Protein AF-A0A5M3X8W8-F1 (afdb_monomer_lite)

pLDDT: mean 79.37, std 20.34, range [29.44, 97.06]

Foldseek 3Di:
DDDPPDDPVVVLVLLAADDDDPVLLVQQLPDDPVLLCLLCVPDDDDLLSSLLLSLLLSVCVRSVHARLPSLRHDLSSLVSNCVVNVHDSVSPVVHCPPVVSNVVSNVSSCVVVVHDDDDPPRPVVVVVVVVVVVVVVVVPDPDDDDDPDDDDDDPPPPDPRVVVPPPDD

InterPro domains:
  IPR025296 Domain of unknown function DUF4158 [PF13700] (6-143)

Radius of gyration: 19.1 Å; chains: 1; bounding box: 57×38×49 Å

Sequence (169 aa):
MSEKMFSEEQLEQLRSFPEISREELIRYFTPTAADVAFVDPGRGRGVVDRLGMMVQLCTLPWLGFVPDDVTSAPPAAVARVAGRLGVDPAALSLYGQRAQTRSDHLVQVAKYLEWKTAPAGSQAMKELEQFLLDRAMEHDSPTPTPTCASSPRTCWPRSTSRAGRARAS

Structure (mmCIF, N/CA/C/O backbone):
data_AF-A0A5M3X8W8-F1
#
_entry.id   AF-A0A5M3X8W8-F1
#
loop_
_atom_site.group_PDB
_atom_site.id
_atom_site.type_symbol
_atom_site.label_atom_id
_atom_site.label_alt_id
_atom_site.label_comp_id
_atom_site.label_asym_id
_atom_site.label_entity_id
_atom_site.label_seq_id
_atom_site.pdbx_PDB_ins_code
_atom_site.Cartn_x
_atom_site.Cartn_y
_atom_site.Cartn_z
_atom_site.occupancy
_atom_site.B_iso_or_equiv
_atom_sit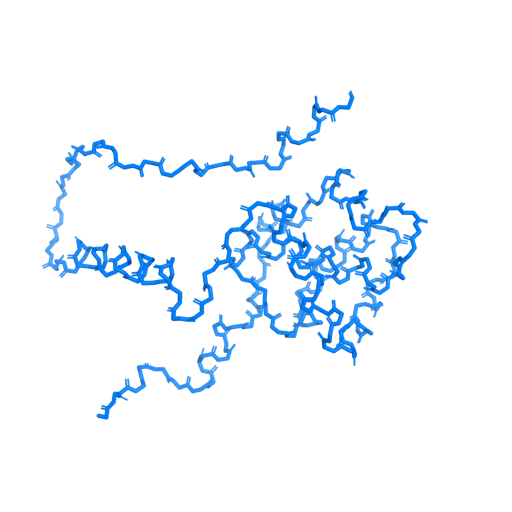e.auth_seq_id
_atom_site.auth_comp_id
_atom_site.auth_asym_id
_atom_site.auth_atom_id
_atom_site.pdbx_PDB_model_num
ATOM 1 N N . MET A 1 1 ? -14.265 -1.598 34.594 1.00 34.00 1 MET A N 1
ATOM 2 C CA . MET A 1 1 ? -14.073 -2.834 33.811 1.00 34.00 1 MET A CA 1
ATOM 3 C C . MET A 1 1 ? -14.783 -2.600 32.492 1.00 34.00 1 MET A C 1
ATOM 5 O O . MET A 1 1 ? -15.996 -2.723 32.463 1.00 34.00 1 MET A O 1
ATOM 9 N N . SER A 1 2 ? -14.089 -2.100 31.466 1.00 46.50 2 SER A N 1
ATOM 10 C CA . SER A 1 2 ? -14.729 -1.869 30.165 1.00 46.50 2 SER A CA 1
ATOM 11 C C . SER A 1 2 ? -15.038 -3.221 29.534 1.00 46.50 2 SER A C 1
ATOM 13 O O . SER A 1 2 ? -14.119 -4.014 29.330 1.00 46.50 2 SER A O 1
ATOM 15 N N . GLU A 1 3 ? -16.312 -3.496 29.262 1.00 55.41 3 GLU A N 1
ATOM 16 C CA . GLU A 1 3 ? -16.711 -4.589 28.378 1.00 55.41 3 GLU A CA 1
ATOM 17 C C . GLU A 1 3 ? -15.971 -4.409 27.050 1.00 55.41 3 GLU A C 1
ATOM 19 O O . GLU A 1 3 ? -16.154 -3.413 26.348 1.00 55.41 3 GLU A O 1
ATOM 24 N N . LYS A 1 4 ? -15.076 -5.344 26.718 1.00 60.03 4 LYS A N 1
ATOM 25 C CA . LYS A 1 4 ? -14.532 -5.420 25.363 1.00 60.03 4 LYS A CA 1
ATOM 26 C C . LYS A 1 4 ? -15.717 -5.776 24.457 1.00 60.03 4 LYS A C 1
ATOM 28 O O . LYS A 1 4 ? -16.169 -6.914 24.475 1.00 60.03 4 LYS A O 1
ATOM 33 N N . MET A 1 5 ? -16.227 -4.807 23.692 1.00 76.12 5 MET A N 1
ATOM 34 C CA . MET A 1 5 ? -17.350 -5.001 22.754 1.00 76.12 5 MET A CA 1
ATOM 35 C C . MET A 1 5 ? -17.032 -5.997 21.618 1.00 76.12 5 MET A C 1
ATOM 37 O O . MET A 1 5 ? -17.943 -6.420 20.914 1.00 76.12 5 MET A O 1
ATOM 41 N N . PHE A 1 6 ? -15.763 -6.387 21.453 1.00 76.25 6 PHE A N 1
ATOM 42 C CA . PHE A 1 6 ? -15.295 -7.340 20.447 1.00 76.25 6 PHE A CA 1
ATOM 43 C C . PHE A 1 6 ? -14.330 -8.360 21.058 1.00 76.25 6 PHE A C 1
ATOM 45 O O . PHE A 1 6 ? -13.546 -8.019 21.951 1.00 76.25 6 PHE A O 1
ATOM 52 N N . SER A 1 7 ? -14.361 -9.592 20.544 1.00 86.50 7 SER A N 1
ATOM 53 C CA . SER A 1 7 ? -13.349 -10.609 20.842 1.00 86.50 7 SER A CA 1
ATOM 54 C C . SER A 1 7 ? -12.007 -10.259 20.185 1.00 86.50 7 SER A C 1
ATOM 56 O O . SER A 1 7 ? -11.934 -9.425 19.278 1.00 86.50 7 SER A O 1
ATOM 58 N N . GLU A 1 8 ? -10.920 -10.880 20.641 1.00 85.56 8 GLU A N 1
ATOM 59 C CA . GLU A 1 8 ? -9.584 -10.626 20.081 1.00 85.56 8 GLU A CA 1
ATOM 60 C C . GLU A 1 8 ? -9.487 -11.095 18.623 1.00 85.56 8 GLU A C 1
ATOM 62 O O . GLU A 1 8 ? -8.887 -10.415 17.796 1.00 85.56 8 GLU A O 1
ATOM 67 N N . GLU A 1 9 ? -10.183 -12.176 18.277 1.00 85.69 9 GLU A N 1
ATOM 68 C CA . GLU A 1 9 ? -10.281 -12.699 16.914 1.00 85.69 9 GLU A CA 1
ATOM 69 C C . GLU A 1 9 ? -11.028 -11.731 15.989 1.00 85.69 9 GLU A C 1
ATOM 71 O O . GLU A 1 9 ? -10.615 -11.505 14.853 1.00 85.69 9 GLU A O 1
ATOM 76 N N . GLN A 1 10 ? -12.110 -11.118 16.477 1.00 85.81 10 GLN A N 1
ATOM 77 C CA . GLN A 1 10 ? -12.855 -10.112 15.717 1.00 85.81 10 GLN A CA 1
ATOM 78 C C . GLN A 1 10 ? -12.014 -8.855 15.480 1.00 85.81 10 GLN A C 1
ATOM 80 O O . GLN A 1 10 ? -12.042 -8.283 14.390 1.00 85.81 10 GLN A O 1
ATOM 85 N N . LEU A 1 11 ? -11.245 -8.428 16.485 1.00 86.00 11 LEU A N 1
ATOM 86 C CA . LEU A 1 11 ? -10.325 -7.300 16.344 1.00 86.00 11 LEU A CA 1
ATOM 87 C C . LEU A 1 11 ? -9.217 -7.595 15.333 1.00 86.00 11 LEU A C 1
ATOM 89 O O . LEU A 1 11 ? -8.877 -6.715 14.544 1.00 86.00 11 LEU A O 1
ATOM 93 N N . GLU A 1 12 ? -8.678 -8.812 15.335 1.00 84.56 12 GLU A N 1
ATOM 94 C CA . GLU A 1 12 ? -7.674 -9.229 14.358 1.00 84.56 12 GLU A CA 1
ATOM 95 C C . GLU A 1 12 ? -8.255 -9.246 12.942 1.00 84.56 12 GLU A C 1
ATOM 97 O O . GLU A 1 12 ? -7.666 -8.687 12.018 1.00 84.56 12 GLU A O 1
ATOM 102 N N . GLN A 1 13 ? -9.470 -9.774 12.775 1.00 86.06 13 GLN A N 1
ATOM 103 C CA . GLN A 1 13 ? -10.155 -9.765 11.486 1.00 86.06 13 GLN A CA 1
ATOM 104 C C . GLN A 1 13 ? -10.346 -8.337 10.949 1.00 86.06 13 GLN A C 1
ATOM 106 O O . GLN A 1 13 ? -10.074 -8.088 9.775 1.00 86.06 13 GLN A O 1
ATOM 111 N N . LEU A 1 14 ? -10.731 -7.381 11.804 1.00 85.94 14 LEU A N 1
ATOM 112 C CA . LEU A 1 14 ? -10.872 -5.964 11.435 1.00 85.94 14 LEU A CA 1
ATOM 113 C C . LEU A 1 14 ? -9.542 -5.286 11.067 1.00 85.94 14 LEU A C 1
ATOM 115 O O . LEU A 1 14 ? -9.549 -4.274 10.369 1.00 85.94 14 LEU A O 1
ATOM 119 N N . ARG A 1 15 ? -8.409 -5.817 11.541 1.00 87.56 15 ARG A N 1
ATOM 120 C CA . ARG A 1 15 ? -7.056 -5.306 11.262 1.00 87.56 15 ARG A CA 1
ATOM 121 C C . ARG A 1 15 ? -6.365 -6.019 10.098 1.00 87.56 15 ARG A C 1
ATOM 123 O O . ARG A 1 15 ? -5.292 -5.585 9.685 1.00 87.56 15 ARG A O 1
ATOM 130 N N . SER A 1 16 ? -6.965 -7.083 9.574 1.00 89.81 16 SER A N 1
ATOM 131 C CA . SER A 1 16 ? -6.443 -7.876 8.460 1.00 89.81 16 SER A CA 1
ATOM 132 C C . SER A 1 16 ? -6.897 -7.344 7.094 1.00 89.81 16 SER A C 1
ATOM 134 O O . SER A 1 16 ? -7.721 -6.432 6.998 1.00 89.81 16 SER A O 1
ATOM 136 N N . PHE A 1 17 ? -6.351 -7.903 6.011 1.00 91.06 17 PHE A N 1
ATOM 137 C CA . PHE A 1 17 ? -6.837 -7.597 4.669 1.00 91.06 17 PHE A CA 1
ATOM 138 C C . PHE A 1 17 ? -8.201 -8.253 4.416 1.00 91.06 17 PHE A C 1
ATOM 140 O O . PHE A 1 17 ? -8.304 -9.478 4.496 1.00 91.06 17 PHE A O 1
ATOM 147 N N . PRO A 1 18 ? -9.235 -7.480 4.039 1.00 92.38 18 PRO A N 1
ATOM 148 C CA . PRO A 1 18 ? -10.492 -8.060 3.597 1.00 92.38 18 PRO A CA 1
ATOM 149 C C . PRO A 1 18 ? -10.356 -8.640 2.183 1.00 92.38 18 PRO A C 1
ATOM 151 O O . PRO A 1 18 ? -9.395 -8.368 1.452 1.00 92.38 18 PRO A O 1
ATOM 154 N N . GLU A 1 19 ? -11.363 -9.403 1.762 1.00 91.19 19 GLU A N 1
ATOM 155 C CA . GLU A 1 19 ? -11.508 -9.757 0.352 1.00 91.19 19 GLU A CA 1
ATOM 156 C C . GLU A 1 19 ? -11.652 -8.491 -0.500 1.00 91.19 19 GLU A C 1
ATOM 158 O O . GLU A 1 19 ? -12.371 -7.559 -0.141 1.00 91.19 19 GLU A O 1
ATOM 163 N N . ILE A 1 20 ? -10.958 -8.455 -1.640 1.00 93.12 20 ILE A N 1
ATOM 164 C CA . ILE A 1 20 ? -10.969 -7.300 -2.540 1.00 93.12 20 ILE A CA 1
ATOM 165 C C . ILE A 1 20 ? -11.865 -7.554 -3.751 1.00 93.12 20 ILE A C 1
ATOM 167 O O . ILE A 1 20 ? -11.695 -8.532 -4.485 1.00 93.12 20 ILE A O 1
ATOM 171 N N . SER A 1 21 ? -12.791 -6.635 -4.016 1.00 94.62 21 SER A N 1
ATOM 172 C CA . SER A 1 21 ? -13.602 -6.659 -5.232 1.00 94.62 21 SER A CA 1
ATOM 173 C C . SER A 1 21 ? -12.817 -6.166 -6.456 1.00 94.62 21 SER A C 1
ATOM 175 O O . SER A 1 21 ? -11.823 -5.438 -6.370 1.00 94.62 21 SER A O 1
ATOM 177 N N . ARG A 1 22 ? -13.298 -6.508 -7.659 1.00 93.88 22 ARG A N 1
ATOM 178 C CA . ARG A 1 22 ? -12.703 -6.023 -8.918 1.00 93.88 22 ARG A CA 1
ATOM 179 C C . ARG A 1 22 ? -12.717 -4.491 -9.018 1.00 93.88 22 ARG A C 1
ATOM 181 O O . ARG A 1 22 ? -11.776 -3.912 -9.559 1.00 93.88 22 ARG A O 1
ATOM 188 N N . GLU A 1 23 ? -13.766 -3.840 -8.523 1.00 94.69 23 GLU A N 1
ATOM 189 C CA . GLU A 1 23 ? -13.902 -2.381 -8.570 1.00 94.69 23 GLU A CA 1
ATOM 190 C C . GLU A 1 23 ? -12.879 -1.683 -7.673 1.00 94.69 23 GLU A C 1
ATOM 192 O O . GLU A 1 23 ? -12.233 -0.722 -8.098 1.00 94.69 23 GLU A O 1
ATOM 197 N N . GLU A 1 24 ? -12.675 -2.194 -6.458 1.00 93.19 24 GLU A N 1
ATOM 198 C CA . GLU A 1 24 ? -11.658 -1.691 -5.532 1.00 93.19 24 GLU A CA 1
ATOM 199 C C . GLU A 1 24 ? -10.251 -1.883 -6.090 1.00 93.19 24 GLU A C 1
ATOM 201 O O . GLU A 1 24 ? -9.420 -0.979 -6.018 1.00 93.19 24 GLU A O 1
ATOM 206 N N . LEU A 1 25 ? -9.999 -3.023 -6.733 1.00 93.88 25 LEU A N 1
ATOM 207 C CA . LEU A 1 25 ? -8.725 -3.312 -7.377 1.00 93.88 25 LEU A CA 1
ATOM 208 C C . LEU A 1 25 ? -8.416 -2.317 -8.510 1.00 93.88 25 LEU A C 1
ATOM 210 O O . LEU A 1 25 ? -7.285 -1.849 -8.642 1.00 93.88 25 LEU A O 1
ATOM 214 N N . ILE A 1 26 ? -9.423 -1.926 -9.298 1.00 93.69 26 ILE A N 1
ATOM 215 C CA . ILE A 1 26 ? -9.277 -0.878 -10.320 1.00 93.69 26 ILE A CA 1
ATOM 216 C C . ILE A 1 26 ? -9.069 0.496 -9.669 1.00 93.69 26 ILE A C 1
ATOM 218 O O . ILE A 1 26 ? -8.224 1.268 -10.126 1.00 93.69 26 ILE A O 1
ATOM 222 N N . ARG A 1 27 ? -9.811 0.804 -8.602 1.00 94.00 27 ARG A N 1
ATOM 223 C CA . ARG A 1 27 ? -9.794 2.117 -7.944 1.00 94.00 27 ARG A CA 1
ATOM 224 C C . ARG A 1 27 ? -8.496 2.392 -7.182 1.00 94.00 27 ARG A C 1
ATOM 226 O O . ARG A 1 27 ? -7.956 3.491 -7.295 1.00 94.00 27 ARG A O 1
ATOM 233 N N . TYR A 1 28 ? -8.011 1.422 -6.412 1.00 95.00 28 TYR A N 1
ATOM 234 C CA . TYR A 1 28 ? -6.926 1.615 -5.446 1.00 95.00 28 TYR A CA 1
ATOM 235 C C . TYR A 1 28 ? -5.599 1.006 -5.903 1.00 95.00 28 TYR A C 1
ATOM 237 O O . TYR A 1 28 ? -4.555 1.639 -5.753 1.00 95.00 28 TYR A O 1
ATOM 245 N N . PHE A 1 29 ? -5.627 -0.156 -6.560 1.00 95.44 29 PHE A N 1
ATOM 246 C CA . PHE A 1 29 ? -4.428 -0.866 -7.025 1.00 95.44 29 PHE A CA 1
ATOM 247 C C . PHE A 1 29 ? -4.072 -0.515 -8.474 1.00 95.44 29 PHE A C 1
ATOM 249 O O . PHE A 1 29 ? -3.650 -1.359 -9.264 1.00 95.44 29 PHE A O 1
ATOM 256 N N . THR A 1 30 ? -4.217 0.761 -8.837 1.00 93.19 30 THR A N 1
ATOM 257 C CA . THR A 1 30 ? -3.762 1.298 -10.129 1.00 93.19 30 THR A CA 1
ATOM 258 C C . THR A 1 30 ? -2.701 2.386 -9.903 1.00 93.19 30 THR A C 1
ATOM 260 O O . THR A 1 30 ? -3.009 3.583 -9.976 1.00 93.19 30 THR A O 1
ATOM 263 N N . PRO A 1 31 ? -1.447 1.987 -9.592 1.00 92.38 31 PRO A N 1
ATOM 264 C CA . PRO A 1 31 ? -0.330 2.908 -9.445 1.00 92.38 31 PRO A CA 1
ATOM 265 C C . PRO A 1 31 ? -0.080 3.755 -10.702 1.00 92.38 31 PRO A C 1
ATOM 267 O O . PRO A 1 31 ? -0.086 3.244 -11.823 1.00 92.38 31 PRO A O 1
ATOM 270 N N . THR A 1 32 ? 0.169 5.054 -10.526 1.00 93.88 32 THR A N 1
ATOM 271 C CA . THR A 1 32 ? 0.573 5.972 -11.597 1.00 93.88 32 THR A CA 1
ATOM 272 C C . THR A 1 32 ? 2.082 5.878 -11.814 1.00 93.88 32 THR A C 1
ATOM 274 O O . THR A 1 32 ? 2.802 5.257 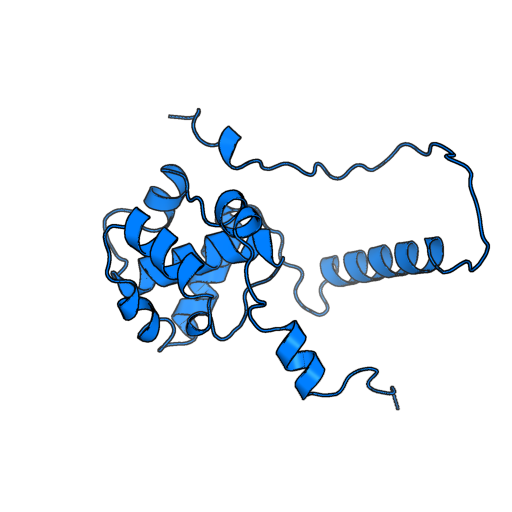-11.033 1.00 93.88 32 THR A O 1
ATOM 277 N N . ALA A 1 33 ? 2.589 6.508 -12.875 1.00 94.38 33 ALA A N 1
ATOM 278 C CA . ALA A 1 33 ? 4.031 6.601 -13.099 1.00 94.38 33 ALA A CA 1
ATOM 279 C C . ALA A 1 33 ? 4.761 7.322 -11.948 1.00 94.38 33 ALA A C 1
ATOM 281 O O . ALA A 1 33 ? 5.856 6.909 -11.581 1.00 94.38 33 ALA A O 1
ATOM 282 N N . ALA A 1 34 ? 4.134 8.331 -11.333 1.00 94.81 34 ALA A N 1
ATOM 283 C CA . ALA A 1 34 ? 4.715 9.051 -10.202 1.00 94.81 34 ALA A CA 1
ATOM 284 C C . ALA A 1 34 ? 4.880 8.151 -8.968 1.00 94.81 34 ALA A C 1
ATOM 286 O O . ALA A 1 34 ? 5.887 8.247 -8.273 1.00 94.81 34 ALA A O 1
ATOM 287 N N . ASP A 1 35 ? 3.933 7.243 -8.717 1.00 95.06 35 ASP A N 1
ATOM 288 C CA . ASP A 1 35 ? 4.053 6.305 -7.595 1.00 95.06 35 ASP A CA 1
ATOM 289 C C . ASP A 1 35 ? 5.134 5.260 -7.869 1.00 95.06 35 ASP A C 1
ATOM 291 O O . ASP A 1 35 ? 5.861 4.882 -6.957 1.00 95.06 35 ASP A O 1
ATOM 295 N N . VAL A 1 36 ? 5.270 4.816 -9.126 1.00 95.25 36 VAL A N 1
ATOM 296 C CA . VAL A 1 36 ? 6.359 3.912 -9.530 1.00 95.25 36 VAL A CA 1
ATOM 297 C C . VAL A 1 36 ? 7.710 4.588 -9.314 1.00 95.25 36 VAL A C 1
ATOM 299 O O . VAL A 1 36 ? 8.567 3.998 -8.672 1.00 95.25 36 VAL A O 1
ATOM 302 N N . ALA A 1 37 ? 7.879 5.835 -9.760 1.00 94.69 37 ALA A N 1
ATOM 303 C CA . ALA A 1 37 ? 9.110 6.597 -9.543 1.00 94.69 37 ALA A CA 1
ATOM 304 C C . ALA A 1 37 ? 9.391 6.856 -8.052 1.00 94.69 37 ALA A C 1
ATOM 306 O O . ALA A 1 37 ? 10.542 6.875 -7.623 1.00 94.69 37 ALA A O 1
ATOM 307 N N . PHE A 1 38 ? 8.341 7.031 -7.245 1.00 94.44 38 PHE A N 1
ATOM 308 C CA . PHE A 1 38 ? 8.476 7.181 -5.801 1.00 94.44 38 PHE A CA 1
ATOM 309 C C . PHE A 1 38 ? 8.978 5.898 -5.127 1.00 94.44 38 PHE A C 1
ATOM 311 O O . PHE A 1 38 ? 9.884 5.974 -4.292 1.00 94.44 38 PHE A O 1
ATOM 318 N N . VAL A 1 39 ? 8.417 4.727 -5.463 1.00 92.81 39 VAL A N 1
ATOM 319 C CA . VAL A 1 39 ? 8.857 3.452 -4.865 1.00 92.81 39 VAL A CA 1
ATOM 320 C C . VAL A 1 39 ? 10.173 2.960 -5.461 1.00 92.81 39 VAL A C 1
ATOM 322 O O . VAL A 1 39 ? 10.971 2.364 -4.741 1.00 92.81 39 VAL A O 1
ATOM 325 N N . ASP A 1 40 ? 10.440 3.263 -6.728 1.00 92.31 40 ASP A N 1
ATOM 326 C CA . ASP A 1 40 ? 11.646 2.894 -7.459 1.00 92.31 40 ASP A CA 1
ATOM 327 C C . ASP A 1 40 ? 12.394 4.132 -7.986 1.00 92.31 40 ASP A C 1
ATOM 329 O O . ASP A 1 40 ? 12.299 4.473 -9.167 1.00 92.31 40 ASP A O 1
ATOM 333 N N . PRO A 1 41 ? 13.181 4.807 -7.130 1.00 87.94 41 PRO A N 1
ATOM 334 C CA . PRO A 1 41 ? 14.002 5.944 -7.538 1.00 87.94 41 PRO A CA 1
ATOM 335 C C . PRO A 1 41 ? 15.245 5.525 -8.350 1.00 87.94 41 PRO A C 1
ATOM 337 O O . PRO A 1 41 ? 16.117 6.350 -8.613 1.00 87.94 41 PRO A O 1
ATOM 340 N N . GLY A 1 42 ? 15.383 4.242 -8.711 1.00 80.50 42 GLY A N 1
ATOM 341 C CA . GLY A 1 42 ? 16.479 3.711 -9.523 1.00 80.50 42 GLY A CA 1
ATOM 342 C C . GLY A 1 42 ? 17.734 3.286 -8.751 1.00 80.50 42 GLY A C 1
ATOM 343 O O . GLY A 1 42 ? 18.558 2.554 -9.298 1.00 80.50 42 GLY A O 1
ATOM 344 N N . ARG A 1 43 ? 17.907 3.688 -7.481 1.00 76.56 43 ARG A N 1
ATOM 345 C CA . ARG A 1 43 ? 18.987 3.203 -6.594 1.00 76.56 43 ARG A CA 1
ATOM 346 C C . ARG A 1 43 ? 18.510 3.065 -5.145 1.00 76.56 43 ARG A C 1
ATOM 348 O O . ARG A 1 43 ? 17.745 3.890 -4.661 1.00 76.56 43 ARG A O 1
ATOM 355 N N . GLY A 1 44 ? 19.005 2.042 -4.444 1.00 76.88 44 GLY A N 1
ATOM 356 C CA . GLY A 1 44 ? 18.897 1.914 -2.983 1.00 76.88 44 GLY A CA 1
ATOM 357 C C . GLY A 1 44 ? 17.776 1.021 -2.438 1.00 76.88 44 GLY A C 1
ATOM 358 O O . GLY A 1 44 ? 17.857 0.649 -1.273 1.00 76.88 44 GLY A O 1
ATOM 359 N N . ARG A 1 45 ? 16.777 0.624 -3.242 1.00 85.88 45 ARG A N 1
ATOM 360 C CA . ARG A 1 45 ? 15.713 -0.306 -2.807 1.00 85.88 45 ARG A CA 1
ATOM 361 C C . ARG A 1 45 ? 15.733 -1.609 -3.603 1.00 85.88 45 ARG A C 1
ATOM 363 O O . ARG A 1 45 ? 15.813 -1.588 -4.831 1.00 85.88 45 ARG A O 1
ATOM 370 N N . GLY A 1 46 ? 15.645 -2.741 -2.904 1.00 89.94 46 GLY A N 1
ATOM 371 C CA . GLY A 1 46 ? 15.558 -4.061 -3.530 1.00 89.94 46 GLY A CA 1
ATOM 372 C C . GLY A 1 46 ? 14.201 -4.312 -4.196 1.00 89.94 46 GLY A C 1
ATOM 373 O O . GLY A 1 46 ? 13.241 -3.570 -4.002 1.00 89.94 46 GLY A O 1
ATOM 374 N N . VAL A 1 47 ? 14.088 -5.388 -4.981 1.00 92.31 47 VAL A N 1
ATOM 375 C CA . VAL A 1 47 ? 12.801 -5.834 -5.565 1.00 92.31 47 VAL A CA 1
ATOM 376 C C . VAL A 1 47 ? 11.727 -6.021 -4.485 1.00 92.31 47 VAL A C 1
ATOM 378 O O . VAL A 1 47 ? 10.613 -5.528 -4.639 1.00 92.31 47 VAL A O 1
ATOM 381 N N . VAL A 1 48 ? 12.095 -6.676 -3.383 1.00 92.88 48 VAL A N 1
ATOM 382 C CA . VAL A 1 48 ? 11.214 -6.967 -2.243 1.00 92.88 48 VAL A CA 1
ATOM 383 C C . VAL A 1 48 ? 10.694 -5.676 -1.600 1.00 92.88 48 VAL A C 1
ATOM 385 O O . VAL A 1 48 ? 9.491 -5.529 -1.393 1.00 92.88 48 VAL A O 1
ATOM 388 N N . ASP A 1 49 ? 11.581 -4.706 -1.363 1.00 92.06 49 ASP A N 1
ATOM 389 C CA . ASP A 1 49 ? 11.228 -3.415 -0.762 1.00 92.06 49 ASP A CA 1
ATOM 390 C C . ASP A 1 49 ? 10.295 -2.602 -1.654 1.00 92.06 49 ASP A C 1
ATOM 392 O O . ASP A 1 49 ? 9.294 -2.069 -1.181 1.00 92.06 49 ASP A O 1
ATOM 396 N N . ARG A 1 50 ? 10.600 -2.530 -2.957 1.00 93.81 50 ARG A N 1
ATOM 397 C CA . ARG A 1 50 ? 9.779 -1.807 -3.941 1.00 93.81 50 ARG A CA 1
ATOM 398 C C . ARG A 1 50 ? 8.369 -2.385 -4.013 1.00 93.81 50 ARG A C 1
ATOM 400 O O . ARG A 1 50 ? 7.400 -1.627 -3.997 1.00 93.81 50 ARG A O 1
ATOM 407 N N . LEU A 1 51 ? 8.256 -3.715 -4.053 1.00 95.25 51 LEU A N 1
ATOM 408 C CA . LEU A 1 51 ? 6.968 -4.399 -4.097 1.00 95.25 51 LEU A CA 1
ATOM 409 C C . LEU A 1 51 ? 6.164 -4.151 -2.817 1.00 95.25 51 LEU A C 1
ATOM 411 O O . LEU A 1 51 ? 5.030 -3.682 -2.896 1.00 95.25 51 LEU A O 1
ATOM 415 N N . GLY A 1 52 ? 6.754 -4.383 -1.642 1.00 93.94 52 GLY A N 1
ATOM 416 C CA . GLY A 1 52 ? 6.057 -4.172 -0.374 1.00 93.94 52 GLY A CA 1
ATOM 417 C C . GLY A 1 52 ? 5.689 -2.710 -0.122 1.00 93.94 52 GLY A C 1
ATOM 418 O O . GLY A 1 52 ? 4.589 -2.420 0.342 1.00 93.94 52 GLY A O 1
ATOM 419 N N . MET A 1 53 ? 6.549 -1.761 -0.496 1.00 94.31 53 MET A N 1
ATOM 420 C CA . MET A 1 53 ? 6.243 -0.331 -0.400 1.00 94.31 53 MET A CA 1
ATOM 421 C C . MET A 1 53 ? 5.083 0.068 -1.321 1.00 94.31 53 MET A C 1
ATOM 423 O O . MET A 1 53 ? 4.212 0.832 -0.909 1.00 94.31 53 MET A O 1
ATOM 427 N N . MET A 1 54 ? 5.026 -0.476 -2.540 1.00 96.38 54 MET A N 1
ATOM 428 C CA . MET A 1 54 ? 3.923 -0.208 -3.463 1.00 96.38 54 MET A CA 1
ATOM 429 C C . MET A 1 54 ? 2.600 -0.820 -2.990 1.00 96.38 54 MET A C 1
ATOM 431 O O . MET A 1 54 ? 1.553 -0.189 -3.148 1.00 96.38 54 MET A O 1
ATOM 435 N N . VAL A 1 55 ? 2.636 -2.005 -2.365 1.00 96.00 55 VAL A N 1
ATOM 436 C CA . VAL A 1 55 ? 1.456 -2.594 -1.712 1.00 96.00 55 VAL A CA 1
ATOM 437 C C . VAL A 1 55 ? 0.949 -1.657 -0.617 1.00 96.00 55 VAL A C 1
ATOM 439 O O . VAL A 1 55 ? -0.205 -1.250 -0.673 1.00 96.00 55 VAL A O 1
ATOM 442 N N . GLN A 1 56 ? 1.808 -1.210 0.306 1.00 94.94 56 GLN A N 1
ATOM 443 C CA . GLN A 1 56 ? 1.411 -0.265 1.363 1.00 94.94 56 GLN A CA 1
ATOM 444 C C . GLN A 1 56 ? 0.823 1.040 0.811 1.00 94.94 56 GLN A C 1
ATOM 446 O O . GLN A 1 56 ? -0.181 1.540 1.320 1.00 94.94 56 GLN A O 1
ATOM 451 N N . LEU A 1 57 ? 1.420 1.573 -0.258 1.00 96.00 57 LEU A N 1
ATOM 452 C CA . LEU A 1 57 ? 0.959 2.786 -0.928 1.00 96.00 57 LEU A CA 1
ATOM 453 C C . LEU A 1 57 ? -0.453 2.624 -1.504 1.00 96.00 57 LEU A C 1
ATOM 455 O O . LEU A 1 57 ? -1.253 3.555 -1.424 1.00 96.00 57 LEU A O 1
ATOM 459 N N . CYS A 1 58 ? -0.782 1.457 -2.057 1.00 96.19 58 CYS A N 1
ATOM 460 C CA . CYS A 1 58 ? -2.126 1.174 -2.566 1.00 96.19 58 CYS A CA 1
ATOM 461 C C . CYS A 1 58 ? -3.126 0.845 -1.445 1.00 96.19 58 CYS A C 1
ATOM 463 O O . CYS A 1 58 ? -4.301 1.195 -1.560 1.00 96.19 58 CYS A O 1
ATOM 465 N N . THR A 1 59 ? -2.668 0.219 -0.360 1.00 95.19 59 THR A N 1
ATOM 466 C CA . THR A 1 59 ? -3.509 -0.179 0.777 1.00 95.19 59 THR A CA 1
ATOM 467 C C . THR A 1 59 ? -3.979 1.013 1.602 1.00 95.19 59 THR A C 1
ATOM 469 O O . THR A 1 59 ? -5.144 1.053 1.990 1.00 95.19 59 THR A O 1
ATOM 472 N N . LEU A 1 60 ? -3.120 2.011 1.836 1.00 93.81 60 LEU A N 1
ATOM 473 C CA . LEU A 1 60 ? -3.455 3.122 2.729 1.00 93.81 60 LEU A CA 1
ATOM 474 C C . LEU A 1 60 ? -4.716 3.902 2.277 1.00 93.81 60 LEU A C 1
ATOM 476 O O . LEU A 1 60 ? -5.603 4.108 3.101 1.00 93.81 60 LEU A O 1
ATOM 480 N N . PRO A 1 61 ? -4.904 4.258 0.988 1.00 93.19 61 PRO A N 1
ATOM 481 C CA . PRO A 1 61 ? -6.154 4.863 0.513 1.00 93.19 61 PRO A CA 1
ATOM 482 C C . PRO A 1 61 ? -7.360 3.916 0.454 1.00 93.19 61 PRO A C 1
ATOM 484 O O . PRO A 1 61 ? -8.487 4.402 0.353 1.00 93.19 61 PRO A O 1
ATOM 487 N N . TRP A 1 62 ? -7.134 2.598 0.443 1.00 93.44 62 TRP A N 1
ATOM 488 C CA . TRP A 1 62 ? -8.195 1.592 0.391 1.00 93.44 62 TRP A CA 1
ATOM 489 C C . TRP A 1 62 ? -8.796 1.343 1.776 1.00 93.44 62 TRP A C 1
ATOM 491 O O . TRP A 1 62 ? -10.001 1.509 1.943 1.00 93.44 62 TRP A O 1
ATOM 501 N N . LEU A 1 63 ? -7.961 1.004 2.762 1.00 91.25 63 LEU A N 1
ATOM 502 C CA . LEU A 1 63 ? -8.405 0.632 4.111 1.00 91.25 63 LEU A CA 1
ATOM 503 C C . LEU A 1 63 ? -8.350 1.791 5.113 1.00 91.25 63 LEU A C 1
ATOM 505 O O . LEU A 1 63 ? -8.975 1.731 6.166 1.00 91.25 63 LEU A O 1
ATOM 509 N N . GLY A 1 64 ? -7.588 2.846 4.821 1.00 89.56 64 GLY A N 1
ATOM 510 C CA . GLY A 1 64 ? -7.315 3.925 5.776 1.00 89.56 64 GLY A CA 1
ATOM 511 C C . GLY A 1 64 ? -6.200 3.619 6.778 1.00 89.56 64 GLY A C 1
ATOM 512 O O . GLY A 1 64 ? -5.789 4.496 7.532 1.00 89.56 64 GLY A O 1
ATOM 513 N N . PHE A 1 65 ? -5.677 2.397 6.758 1.00 89.56 65 PHE A N 1
ATOM 514 C CA . PHE A 1 65 ? -4.511 1.946 7.508 1.00 89.56 65 PHE A CA 1
ATOM 515 C C . PHE A 1 65 ? -3.795 0.852 6.701 1.00 89.56 65 PHE A C 1
ATOM 517 O O . PHE A 1 65 ? -4.244 0.475 5.619 1.00 89.56 65 PHE A O 1
ATOM 524 N N . VAL A 1 66 ? -2.666 0.353 7.201 1.00 90.62 66 VAL A N 1
ATOM 525 C CA . VAL A 1 66 ? -1.939 -0.770 6.597 1.00 90.62 66 VAL A CA 1
ATOM 526 C C . VAL A 1 66 ? -1.860 -1.897 7.630 1.00 90.62 66 VAL A C 1
ATOM 528 O O . VAL A 1 66 ? -1.307 -1.650 8.703 1.00 90.62 66 VAL A O 1
ATOM 531 N N . PRO A 1 67 ? -2.401 -3.098 7.339 1.00 90.38 67 PRO A N 1
ATOM 532 C CA . PRO A 1 67 ? -2.247 -4.272 8.194 1.00 90.38 67 PRO A CA 1
ATOM 533 C C . PRO A 1 67 ? -0.778 -4.595 8.475 1.00 90.38 67 PRO A C 1
ATOM 535 O O . PRO A 1 67 ? 0.086 -4.393 7.617 1.00 90.38 67 PRO A O 1
ATOM 538 N N . ASP A 1 68 ? -0.496 -5.133 9.662 1.00 86.38 68 ASP A N 1
ATOM 539 C CA . ASP A 1 68 ? 0.864 -5.514 10.046 1.00 86.38 68 ASP A CA 1
ATOM 540 C C . ASP A 1 68 ? 1.434 -6.573 9.091 1.00 86.38 68 ASP A C 1
ATOM 542 O O . ASP A 1 68 ? 2.541 -6.419 8.557 1.00 86.38 68 ASP A O 1
ATOM 546 N N . ASP A 1 69 ? 0.670 -7.627 8.818 1.00 89.56 69 ASP A N 1
ATOM 547 C CA . ASP A 1 69 ? 1.059 -8.629 7.836 1.00 89.56 69 ASP A CA 1
ATOM 548 C C . ASP A 1 69 ? 0.748 -8.163 6.407 1.00 89.56 69 ASP A C 1
ATOM 550 O O . ASP A 1 69 ? -0.244 -8.551 5.792 1.00 89.56 69 ASP A O 1
ATOM 554 N N . VAL A 1 70 ? 1.641 -7.347 5.845 1.00 90.69 70 VAL A N 1
ATOM 555 C CA . VAL A 1 70 ? 1.572 -6.901 4.443 1.00 90.69 70 VAL A CA 1
ATOM 556 C C . VAL A 1 70 ? 1.651 -8.080 3.460 1.00 90.69 70 VAL A C 1
ATOM 558 O O . VAL A 1 70 ? 1.179 -7.963 2.329 1.00 90.69 70 VAL A O 1
ATOM 561 N N . THR A 1 71 ? 2.225 -9.220 3.863 1.00 91.75 71 THR A N 1
ATOM 562 C CA . THR A 1 71 ? 2.362 -10.398 2.993 1.00 91.75 71 THR A CA 1
ATOM 563 C C . THR A 1 71 ? 1.033 -11.121 2.776 1.00 91.75 71 THR A C 1
ATOM 565 O O . THR A 1 71 ? 0.858 -11.757 1.739 1.00 91.75 71 THR A O 1
ATOM 568 N N . SER A 1 72 ? 0.065 -10.922 3.679 1.00 92.81 72 SER A N 1
ATOM 569 C CA . SER A 1 72 ? -1.316 -11.405 3.545 1.00 92.81 72 SER A CA 1
ATOM 570 C C . SER A 1 72 ? -2.191 -10.584 2.583 1.00 92.81 72 SER A C 1
ATOM 572 O O . SER A 1 72 ? -3.385 -10.852 2.445 1.00 92.81 72 SER A O 1
ATOM 574 N N . ALA A 1 73 ? -1.623 -9.589 1.889 1.00 93.69 73 ALA A N 1
ATOM 575 C CA . ALA A 1 73 ? -2.358 -8.791 0.913 1.00 93.69 73 ALA A CA 1
ATOM 576 C C . ALA A 1 73 ? -3.014 -9.672 -0.176 1.00 93.69 73 ALA A C 1
ATOM 578 O O . ALA A 1 73 ? -2.402 -10.643 -0.634 1.00 93.69 73 ALA A O 1
ATOM 579 N N . PRO A 1 74 ? -4.222 -9.323 -0.668 1.00 95.62 74 PRO A N 1
ATOM 580 C CA . PRO A 1 74 ? -4.944 -10.171 -1.608 1.00 95.62 74 PRO A CA 1
ATOM 581 C C . PRO A 1 74 ? -4.119 -10.469 -2.874 1.00 95.62 74 PRO A C 1
ATOM 583 O O . PRO A 1 74 ? -3.632 -9.526 -3.514 1.00 95.62 74 PRO A O 1
ATOM 586 N N . PRO A 1 75 ? -4.006 -11.740 -3.316 1.00 96.00 75 PRO A N 1
ATOM 587 C CA . PRO A 1 75 ? -3.117 -12.125 -4.417 1.00 96.00 75 PRO A CA 1
ATOM 588 C C . PRO A 1 75 ? -3.359 -11.355 -5.718 1.00 96.00 75 PRO A C 1
ATOM 590 O O . PRO A 1 75 ? -2.416 -11.004 -6.426 1.00 96.00 75 PRO A O 1
ATOM 593 N N . ALA A 1 76 ? -4.619 -11.029 -6.021 1.00 95.56 76 ALA A N 1
ATOM 594 C CA . ALA A 1 76 ? -4.976 -10.238 -7.197 1.00 95.56 76 ALA A CA 1
ATOM 595 C C . ALA A 1 76 ? -4.399 -8.809 -7.143 1.00 95.56 76 ALA A C 1
ATOM 597 O O . ALA A 1 76 ? -3.954 -8.275 -8.163 1.00 95.56 76 ALA A O 1
ATOM 598 N N . ALA A 1 77 ? -4.386 -8.193 -5.958 1.00 95.81 77 ALA A N 1
ATOM 599 C CA . ALA A 1 77 ? -3.826 -6.864 -5.732 1.00 95.81 77 ALA A CA 1
ATOM 600 C C . ALA A 1 77 ? -2.297 -6.889 -5.884 1.00 95.81 77 ALA A C 1
ATOM 602 O O . ALA A 1 77 ? -1.727 -6.056 -6.596 1.00 95.81 77 ALA A O 1
ATOM 603 N N . VAL A 1 78 ? -1.649 -7.900 -5.293 1.00 97.06 78 VAL A N 1
ATOM 604 C CA . VAL A 1 78 ? -0.198 -8.119 -5.398 1.00 97.06 78 VAL A CA 1
ATOM 605 C C . VAL A 1 78 ? 0.215 -8.346 -6.850 1.00 97.06 78 VAL A C 1
ATOM 607 O O . VAL A 1 78 ? 1.123 -7.676 -7.333 1.00 97.06 78 VAL A O 1
ATOM 610 N N . ALA A 1 79 ? -0.486 -9.216 -7.583 1.00 96.31 79 ALA A N 1
ATOM 611 C CA . ALA A 1 79 ? -0.193 -9.506 -8.986 1.00 96.31 79 ALA A CA 1
ATOM 612 C C . ALA A 1 79 ? -0.280 -8.254 -9.873 1.00 96.31 79 ALA A C 1
ATOM 614 O O . ALA A 1 79 ? 0.586 -8.019 -10.718 1.00 96.31 79 ALA A O 1
ATOM 615 N N . ARG A 1 80 ? -1.297 -7.408 -9.662 1.00 95.06 80 ARG A N 1
ATOM 616 C CA . ARG A 1 80 ? -1.469 -6.164 -10.425 1.00 95.06 80 ARG A CA 1
ATOM 617 C C . ARG A 1 80 ? -0.327 -5.178 -10.187 1.00 95.06 80 ARG A C 1
ATOM 619 O O . ARG A 1 80 ? 0.175 -4.572 -11.133 1.00 95.06 80 ARG A O 1
ATOM 626 N N . VAL A 1 81 ? 0.090 -5.029 -8.934 1.00 96.12 81 VAL A N 1
ATOM 627 C CA . VAL A 1 81 ? 1.195 -4.145 -8.554 1.00 96.12 81 VAL A CA 1
ATOM 628 C C . VAL A 1 81 ? 2.541 -4.690 -9.036 1.00 96.12 81 VAL A C 1
ATOM 630 O O . VAL A 1 81 ? 3.335 -3.940 -9.605 1.00 96.12 81 VAL A O 1
ATOM 633 N N . ALA A 1 82 ? 2.779 -5.991 -8.875 1.00 96.06 82 ALA A N 1
ATOM 634 C CA . ALA A 1 82 ? 3.988 -6.661 -9.337 1.00 96.06 82 ALA A CA 1
ATOM 635 C C . ALA A 1 82 ? 4.152 -6.533 -10.860 1.00 96.06 82 ALA A C 1
ATOM 637 O O . ALA A 1 82 ? 5.219 -6.148 -11.337 1.00 96.06 82 ALA A O 1
ATOM 638 N N . GLY A 1 83 ? 3.063 -6.718 -11.615 1.00 95.81 83 GLY A N 1
ATOM 639 C CA . GLY A 1 83 ? 3.043 -6.504 -13.062 1.00 95.81 83 GLY A CA 1
ATOM 640 C C . GLY A 1 83 ? 3.367 -5.063 -13.468 1.00 95.81 83 GLY A C 1
ATOM 641 O O . GLY A 1 83 ? 4.050 -4.847 -14.465 1.00 95.81 83 GLY A O 1
ATOM 642 N N . ARG A 1 84 ? 2.952 -4.061 -12.677 1.00 94.25 84 ARG A N 1
ATOM 643 C CA . ARG A 1 84 ? 3.309 -2.654 -12.930 1.00 94.25 84 ARG A CA 1
ATOM 644 C C . ARG A 1 84 ? 4.798 -2.372 -12.707 1.00 94.25 84 ARG A C 1
ATOM 646 O O . ARG A 1 84 ? 5.342 -1.505 -13.384 1.00 94.25 84 ARG A O 1
ATOM 653 N N . LEU A 1 85 ? 5.424 -3.066 -11.760 1.00 93.56 85 LEU A N 1
ATOM 654 C CA . LEU A 1 85 ? 6.845 -2.925 -11.429 1.00 93.56 85 LEU A CA 1
ATOM 655 C C . LEU A 1 85 ? 7.758 -3.841 -12.261 1.00 93.56 85 LEU A C 1
ATOM 657 O O . LEU A 1 85 ? 8.970 -3.652 -12.244 1.00 93.56 85 LEU A O 1
ATOM 661 N N . GLY A 1 86 ? 7.201 -4.826 -12.972 1.00 94.38 86 GLY A N 1
ATOM 662 C CA . GLY A 1 86 ? 7.978 -5.828 -13.706 1.00 94.38 86 GLY A CA 1
ATOM 663 C C . GLY A 1 86 ? 8.729 -6.795 -12.787 1.00 94.38 86 GLY A C 1
ATOM 664 O O . GLY A 1 86 ? 9.846 -7.199 -13.100 1.00 94.38 86 GLY A O 1
ATOM 665 N N . VAL A 1 87 ? 8.146 -7.131 -11.633 1.00 94.50 87 VAL A N 1
ATOM 666 C CA . VAL A 1 87 ? 8.757 -7.998 -10.611 1.00 94.50 87 VAL A CA 1
ATOM 667 C C . VAL A 1 87 ? 7.905 -9.237 -10.355 1.00 94.50 87 VAL A C 1
ATOM 669 O O . VAL A 1 87 ? 6.711 -9.247 -10.649 1.00 94.50 87 VAL A O 1
ATOM 672 N N . ASP A 1 88 ? 8.510 -10.275 -9.780 1.00 96.00 88 ASP A N 1
ATOM 673 C CA . ASP A 1 88 ? 7.786 -11.478 -9.368 1.00 96.00 88 ASP A CA 1
ATOM 674 C C . ASP A 1 88 ? 6.908 -11.183 -8.131 1.00 96.00 88 ASP A C 1
ATOM 676 O O . ASP A 1 88 ? 7.445 -10.732 -7.111 1.00 96.00 88 ASP A O 1
ATOM 680 N N . PRO A 1 89 ? 5.580 -11.426 -8.170 1.00 95.44 89 PRO A N 1
ATOM 681 C CA . PRO A 1 89 ? 4.713 -11.271 -7.001 1.00 95.44 89 PRO A CA 1
ATOM 682 C C . PRO A 1 89 ? 5.137 -12.138 -5.806 1.00 95.44 89 PRO A C 1
ATOM 684 O O . PRO A 1 89 ? 4.906 -11.736 -4.664 1.00 95.44 89 PRO A O 1
ATOM 687 N N . ALA A 1 90 ? 5.798 -13.280 -6.031 1.00 95.00 90 ALA A N 1
ATOM 688 C CA . ALA A 1 90 ? 6.280 -14.150 -4.958 1.00 95.00 90 ALA A CA 1
ATOM 689 C C . ALA A 1 90 ? 7.329 -13.466 -4.065 1.00 95.00 90 ALA A C 1
ATOM 691 O O . ALA A 1 90 ? 7.470 -13.824 -2.893 1.00 95.00 90 ALA A O 1
ATOM 692 N N . ALA A 1 91 ? 8.014 -12.433 -4.571 1.00 92.62 91 ALA A N 1
ATOM 693 C CA . ALA A 1 91 ? 8.983 -11.656 -3.803 1.00 92.62 91 ALA A CA 1
ATOM 694 C C . ALA A 1 91 ? 8.363 -10.965 -2.574 1.00 92.62 91 ALA A C 1
ATOM 696 O O . ALA A 1 91 ? 9.090 -10.653 -1.631 1.00 92.62 91 ALA A O 1
ATOM 697 N N . LEU A 1 92 ? 7.038 -10.751 -2.548 1.00 93.38 92 LEU A N 1
ATOM 698 C CA . LEU A 1 92 ? 6.357 -10.155 -1.396 1.00 93.38 92 LEU A CA 1
ATOM 699 C C . LEU A 1 92 ? 6.476 -11.029 -0.140 1.00 93.38 92 LEU A C 1
ATOM 701 O O . LEU A 1 92 ? 6.532 -10.489 0.956 1.00 93.38 92 LEU A O 1
ATOM 705 N N . SER A 1 93 ? 6.590 -12.353 -0.279 1.00 91.88 93 SER A N 1
ATOM 706 C CA . SER A 1 93 ? 6.774 -13.274 0.859 1.00 91.88 93 SER A CA 1
ATOM 707 C C . SER A 1 93 ? 8.045 -13.003 1.676 1.00 91.88 93 SER A C 1
ATOM 709 O O . SER A 1 93 ? 8.139 -13.380 2.841 1.00 91.88 93 SER A O 1
ATOM 711 N N . LEU A 1 94 ? 9.031 -12.329 1.077 1.00 89.50 94 LEU A N 1
ATOM 712 C CA . LEU A 1 94 ? 10.277 -11.937 1.734 1.00 89.50 94 LEU A CA 1
ATOM 713 C C . LEU A 1 94 ? 10.197 -10.528 2.343 1.00 89.50 94 LEU A C 1
ATOM 715 O O . LEU A 1 94 ? 11.159 -10.057 2.953 1.00 89.50 94 LEU A O 1
ATOM 719 N N . TYR A 1 95 ? 9.077 -9.828 2.158 1.00 87.75 95 TYR A N 1
ATOM 720 C CA . TYR A 1 95 ? 8.904 -8.457 2.607 1.00 87.75 95 TYR A CA 1
ATOM 721 C C . TYR A 1 95 ? 8.715 -8.377 4.121 1.00 87.75 95 TYR A C 1
ATOM 723 O O . TYR A 1 95 ? 8.008 -9.177 4.722 1.00 87.75 95 TYR A O 1
ATOM 731 N N . GLY A 1 96 ? 9.339 -7.380 4.753 1.00 74.56 96 GLY A N 1
ATOM 732 C CA . GLY A 1 96 ? 9.133 -7.123 6.179 1.00 74.56 96 GLY A CA 1
ATOM 733 C C . GLY A 1 96 ? 9.816 -8.112 7.131 1.00 74.56 96 GLY A C 1
ATOM 734 O O . GLY A 1 96 ? 9.596 -8.005 8.333 1.00 74.56 96 GLY A O 1
ATOM 735 N N . GLN A 1 97 ? 10.712 -8.992 6.650 1.00 74.81 97 GLN A N 1
ATOM 736 C CA . GLN A 1 97 ? 11.547 -9.859 7.511 1.00 74.81 97 GLN A CA 1
ATOM 737 C C . GLN A 1 97 ? 12.347 -9.078 8.572 1.00 74.81 97 GLN A C 1
ATOM 739 O O . GLN A 1 97 ? 12.764 -9.632 9.586 1.00 74.81 97 GLN A O 1
ATOM 744 N N . ARG A 1 98 ? 12.553 -7.773 8.357 1.00 65.62 98 ARG A N 1
ATOM 745 C CA . ARG A 1 98 ? 13.009 -6.821 9.372 1.00 65.62 98 ARG A CA 1
ATOM 746 C C . ARG A 1 98 ? 11.899 -5.797 9.606 1.00 65.62 98 ARG A C 1
ATOM 748 O O . ARG A 1 98 ? 11.637 -4.971 8.733 1.00 65.62 98 ARG A O 1
ATOM 755 N N . ALA A 1 99 ? 11.281 -5.818 10.789 1.00 55.34 99 ALA A N 1
ATOM 756 C CA . ALA A 1 99 ? 10.176 -4.916 11.140 1.00 55.34 99 ALA A CA 1
ATOM 757 C C . ALA A 1 99 ? 10.536 -3.421 10.983 1.00 55.34 99 ALA A C 1
ATOM 759 O O . ALA A 1 99 ? 9.688 -2.624 10.583 1.00 55.34 99 ALA A O 1
ATOM 760 N N . GLN A 1 100 ? 11.807 -3.062 11.211 1.00 57.34 100 GLN A N 1
ATOM 761 C CA . GLN A 1 100 ? 12.329 -1.698 11.054 1.00 57.34 100 GLN A CA 1
ATOM 762 C C . GLN A 1 100 ? 12.059 -1.129 9.648 1.00 57.34 100 GLN A C 1
ATOM 764 O O . GLN A 1 100 ? 11.602 -0.002 9.505 1.00 57.34 100 GLN A O 1
ATOM 769 N N . THR A 1 101 ? 12.242 -1.937 8.602 1.00 70.50 101 THR A N 1
ATOM 770 C CA . THR A 1 101 ? 12.100 -1.495 7.208 1.00 70.50 101 THR A CA 1
ATOM 771 C C . THR A 1 101 ? 10.637 -1.245 6.819 1.00 70.50 101 THR A C 1
ATOM 773 O O . THR A 1 101 ? 10.348 -0.335 6.045 1.00 70.50 101 THR A O 1
ATOM 776 N N . ARG A 1 102 ? 9.686 -2.001 7.388 1.00 77.44 102 ARG A N 1
ATOM 777 C CA . ARG A 1 102 ? 8.249 -1.852 7.096 1.00 77.44 102 ARG A CA 1
ATOM 778 C C . ARG A 1 102 ? 7.706 -0.527 7.627 1.00 77.44 102 ARG A C 1
ATOM 780 O O . ARG A 1 102 ? 7.076 0.211 6.872 1.00 77.44 102 ARG A O 1
ATOM 787 N N . SER A 1 103 ? 7.967 -0.233 8.901 1.00 82.06 103 SER A N 1
ATOM 788 C CA . SER A 1 103 ? 7.516 1.002 9.552 1.00 82.06 103 SER A CA 1
ATOM 789 C C . SER A 1 103 ? 8.139 2.238 8.901 1.00 82.06 103 SER A C 1
ATOM 791 O O . SER A 1 103 ? 7.433 3.211 8.638 1.00 82.06 103 SER A O 1
ATOM 793 N N . ASP A 1 104 ? 9.424 2.174 8.539 1.00 88.88 104 ASP A N 1
ATOM 794 C CA . ASP A 1 104 ? 10.107 3.261 7.831 1.00 88.88 104 ASP A CA 1
ATOM 795 C C . ASP A 1 104 ? 9.491 3.511 6.442 1.00 88.88 104 ASP A C 1
ATOM 797 O O . ASP A 1 104 ? 9.264 4.660 6.047 1.00 88.88 104 ASP A O 1
ATOM 801 N N . HIS A 1 105 ? 9.158 2.448 5.701 1.00 90.62 105 HIS A N 1
ATOM 802 C CA . HIS A 1 105 ? 8.451 2.569 4.426 1.00 90.62 105 HIS A CA 1
ATOM 803 C C . HIS A 1 105 ? 7.048 3.150 4.590 1.00 90.62 105 HIS A C 1
ATOM 805 O O . HIS A 1 105 ? 6.653 3.989 3.780 1.00 90.62 105 HIS A O 1
ATOM 811 N N . LEU A 1 106 ? 6.309 2.754 5.630 1.00 90.50 106 LEU A N 1
ATOM 812 C CA . LEU A 1 106 ? 4.977 3.295 5.893 1.00 90.50 106 LEU A CA 1
ATOM 813 C C . LEU A 1 106 ? 5.029 4.803 6.154 1.00 90.50 106 LEU A C 1
ATOM 815 O O . LEU A 1 106 ? 4.223 5.545 5.599 1.00 90.50 106 LEU A O 1
ATOM 819 N N . VAL A 1 107 ? 6.011 5.274 6.930 1.00 90.88 107 VAL A N 1
ATOM 820 C CA . VAL A 1 107 ? 6.226 6.711 7.172 1.00 90.88 107 VAL A CA 1
ATOM 821 C C . VAL A 1 107 ? 6.509 7.452 5.862 1.00 90.88 107 VAL A C 1
ATOM 823 O O . VAL A 1 107 ? 5.933 8.513 5.612 1.00 90.88 107 VAL A O 1
ATOM 826 N N . GLN A 1 108 ? 7.356 6.891 4.994 1.00 92.75 108 GLN A N 1
ATOM 827 C CA . GLN A 1 108 ? 7.645 7.478 3.681 1.00 92.75 108 GLN A CA 1
ATOM 828 C C . GLN A 1 108 ? 6.394 7.534 2.792 1.00 92.75 108 GLN A C 1
ATOM 830 O O . GLN A 1 108 ? 6.135 8.562 2.167 1.00 92.75 108 GLN A O 1
ATOM 835 N N . VAL A 1 109 ? 5.610 6.454 2.753 1.00 94.19 109 VAL A N 1
ATOM 836 C CA . VAL A 1 109 ? 4.353 6.364 1.995 1.00 94.19 109 VAL A CA 1
ATOM 837 C C . VAL A 1 109 ? 3.325 7.369 2.509 1.00 94.19 109 VAL A C 1
ATOM 839 O O . VAL A 1 109 ? 2.749 8.107 1.713 1.00 94.19 109 VAL A O 1
ATOM 842 N N . ALA A 1 110 ? 3.118 7.437 3.825 1.00 92.50 110 ALA A N 1
ATOM 843 C CA . ALA A 1 110 ? 2.190 8.375 4.444 1.00 92.50 110 ALA A CA 1
ATOM 844 C C . ALA A 1 110 ? 2.570 9.819 4.102 1.00 92.50 110 ALA A C 1
ATOM 846 O O . ALA A 1 110 ? 1.717 10.591 3.672 1.00 92.50 110 ALA A O 1
ATOM 847 N N . LYS A 1 111 ? 3.862 10.162 4.183 1.00 93.50 111 LYS A N 1
ATOM 848 C CA . LYS A 1 111 ? 4.362 11.484 3.786 1.00 93.50 111 LYS A CA 1
ATOM 849 C C . LYS A 1 111 ? 4.118 11.776 2.303 1.00 93.50 111 LYS A C 1
ATOM 851 O O . LYS A 1 111 ? 3.674 12.871 1.978 1.00 93.50 111 LYS A O 1
ATOM 856 N N . TYR A 1 112 ? 4.386 10.818 1.416 1.00 94.25 112 TYR A N 1
ATOM 857 C CA . TYR A 1 112 ? 4.163 10.970 -0.027 1.00 94.25 112 TYR A CA 1
ATOM 858 C C . TYR A 1 112 ? 2.685 11.173 -0.384 1.00 94.25 112 TYR A C 1
ATOM 860 O O . TYR A 1 112 ? 2.357 11.954 -1.273 1.00 94.25 112 TYR A O 1
ATOM 868 N N . LEU A 1 113 ? 1.791 10.482 0.321 1.00 92.75 113 LEU A N 1
ATOM 869 C CA . LEU A 1 113 ? 0.347 10.608 0.145 1.00 92.75 113 LEU A CA 1
ATOM 870 C C . LEU A 1 113 ? -0.260 11.779 0.940 1.00 92.75 113 LEU A C 1
ATOM 872 O O . LEU A 1 113 ? -1.476 11.953 0.892 1.00 92.75 113 LEU A O 1
ATOM 876 N N . GLU A 1 114 ? 0.561 12.548 1.664 1.00 93.19 114 GLU A N 1
ATOM 877 C CA . GLU A 1 114 ? 0.157 13.664 2.534 1.00 93.19 114 GLU A CA 1
ATOM 878 C C . GLU A 1 114 ? -0.798 13.257 3.673 1.00 93.19 114 GLU A C 1
ATOM 880 O O . GLU A 1 114 ? -1.640 14.032 4.131 1.00 93.19 114 GLU A O 1
ATOM 885 N N . TRP A 1 115 ? -0.653 12.028 4.168 1.00 90.19 115 TRP A N 1
ATOM 886 C CA . TRP A 1 115 ? -1.391 11.537 5.327 1.00 90.19 115 TRP A CA 1
ATOM 887 C C . TRP A 1 115 ? -0.830 12.143 6.606 1.00 90.19 115 TRP A C 1
ATOM 889 O O . TRP A 1 115 ? 0.379 12.154 6.846 1.00 90.19 115 TRP A O 1
ATOM 899 N N . LYS A 1 116 ? -1.736 12.616 7.459 1.00 83.75 116 LYS A N 1
ATOM 900 C CA . LYS A 1 116 ? -1.400 13.090 8.798 1.00 83.75 116 LYS A CA 1
ATOM 901 C C . LYS A 1 116 ? -1.462 11.917 9.761 1.00 83.75 116 LYS A C 1
ATOM 903 O O . LYS A 1 116 ? -2.467 11.214 9.817 1.00 83.75 116 LYS A O 1
ATOM 908 N N . THR A 1 117 ? -0.396 11.717 10.521 1.00 76.94 117 THR A N 1
ATOM 909 C CA . THR A 1 117 ? -0.389 10.755 11.619 1.00 76.94 117 THR A CA 1
ATOM 910 C C . THR A 1 117 ? -0.928 11.423 12.882 1.00 76.94 117 THR A C 1
ATOM 912 O O . THR A 1 117 ? -0.653 12.593 13.149 1.00 76.94 117 THR A O 1
AT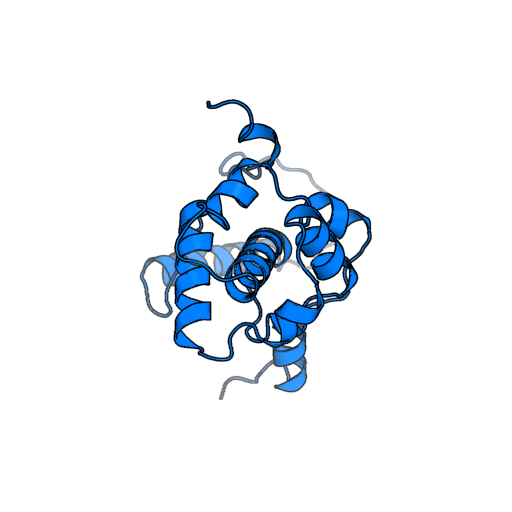OM 915 N N . ALA A 1 118 ? -1.694 10.673 13.667 1.00 77.69 118 ALA A N 1
ATOM 916 C CA . ALA A 1 118 ? -2.162 11.080 14.986 1.00 77.69 118 ALA A CA 1
ATOM 917 C C . ALA A 1 118 ? -1.687 10.025 15.996 1.00 77.69 118 ALA A C 1
ATOM 919 O O . ALA A 1 118 ? -2.377 9.032 16.217 1.00 77.69 118 ALA A O 1
ATOM 920 N N . PRO A 1 119 ? -0.471 10.166 16.557 1.00 77.75 119 PRO A N 1
ATOM 921 C CA . PRO A 1 119 ? 0.037 9.221 17.545 1.00 77.75 119 PRO A CA 1
ATOM 922 C C . PRO A 1 119 ? -0.891 9.141 18.760 1.00 77.75 119 PRO A C 1
ATOM 924 O O . PRO A 1 119 ? -1.495 10.147 19.149 1.00 77.75 119 PRO A O 1
ATOM 927 N N . ALA A 1 120 ? -0.962 7.970 19.393 1.00 78.56 120 ALA A N 1
ATOM 928 C CA . ALA A 1 120 ? -1.743 7.786 20.612 1.00 78.56 120 ALA A CA 1
ATOM 929 C C . ALA A 1 120 ? -1.344 8.819 21.683 1.00 78.56 120 ALA A C 1
ATOM 931 O O . ALA A 1 120 ? -0.160 9.072 21.911 1.00 78.56 120 ALA A O 1
ATOM 932 N N . GLY A 1 121 ? -2.338 9.450 22.311 1.00 79.19 121 GLY A N 1
ATOM 933 C CA . GLY A 1 121 ? -2.132 10.486 23.330 1.00 79.19 121 GLY A CA 1
ATOM 934 C C . GLY A 1 121 ? -1.740 11.873 22.800 1.00 79.19 121 GLY A C 1
ATOM 935 O O . GLY A 1 121 ? -1.653 12.814 23.591 1.00 79.19 121 GLY A O 1
ATOM 936 N N . SER A 1 122 ? -1.537 12.037 21.487 1.00 85.62 122 SER A N 1
ATOM 937 C CA . SER A 1 122 ? -1.286 13.349 20.880 1.00 85.62 122 SER A CA 1
ATOM 938 C C . SER A 1 122 ? -2.529 14.244 20.902 1.00 85.62 122 SER A C 1
ATOM 940 O O . SER A 1 122 ? -3.663 13.765 20.933 1.00 85.62 122 SER A O 1
ATOM 942 N N . GLN A 1 123 ? -2.321 15.560 20.826 1.00 85.31 123 GLN A N 1
ATOM 943 C CA . GLN A 1 123 ? -3.420 16.523 20.712 1.00 85.31 123 GLN A CA 1
ATOM 944 C C . GLN A 1 123 ? -4.269 16.277 19.453 1.00 85.31 123 GLN A C 1
ATOM 946 O O . GLN A 1 123 ? -5.491 16.315 19.526 1.00 85.31 123 GLN A O 1
ATOM 951 N N . ALA A 1 124 ? -3.631 15.923 18.333 1.00 82.50 124 ALA A N 1
ATOM 952 C CA . ALA A 1 124 ? -4.327 15.579 17.095 1.00 82.50 124 ALA A CA 1
ATOM 953 C C . ALA A 1 124 ? -5.240 14.349 17.251 1.00 82.50 124 ALA A C 1
ATOM 955 O O . ALA A 1 124 ? -6.325 14.318 16.679 1.00 82.50 124 ALA A O 1
ATOM 956 N N . MET A 1 125 ? -4.826 13.349 18.041 1.00 85.75 125 MET A N 1
ATOM 957 C CA . MET A 1 125 ? -5.668 12.183 18.325 1.00 85.75 125 MET A CA 1
ATOM 958 C C . MET A 1 125 ? -6.864 12.559 19.200 1.00 85.75 125 MET A C 1
ATOM 960 O O . MET A 1 125 ? -7.973 12.139 18.906 1.00 85.75 125 MET A O 1
ATOM 964 N N . LYS A 1 126 ? -6.669 13.408 20.217 1.00 85.56 126 LYS A N 1
ATOM 965 C CA . LYS A 1 126 ? -7.774 13.908 21.053 1.00 85.56 126 LYS A CA 1
ATOM 966 C C . LYS A 1 126 ? -8.791 14.712 20.245 1.00 85.56 126 LYS A C 1
ATOM 968 O O . LYS A 1 126 ? -9.989 14.557 20.436 1.00 85.56 126 LYS A O 1
ATOM 973 N N . GLU A 1 127 ? -8.319 15.557 19.332 1.00 87.81 127 GLU A N 1
ATOM 974 C CA . GLU A 1 127 ? -9.183 16.311 18.417 1.00 87.81 127 GLU A CA 1
ATOM 975 C C . GLU A 1 127 ? -9.965 15.381 17.484 1.00 87.81 127 GLU A C 1
ATOM 977 O O . GLU A 1 127 ? -11.151 15.605 17.249 1.00 87.81 127 GLU A O 1
ATOM 982 N N . LEU A 1 128 ? -9.328 14.314 16.991 1.00 86.06 128 LEU A N 1
ATOM 983 C CA . LEU A 1 128 ? -9.992 13.291 16.187 1.00 86.06 128 LEU A CA 1
ATOM 984 C C . LEU A 1 128 ? -11.029 12.501 17.001 1.00 86.06 128 LEU A C 1
ATOM 986 O O . LEU A 1 128 ? -12.135 12.291 16.515 1.00 86.06 128 LEU A O 1
ATOM 990 N N . GLU A 1 129 ? -10.694 12.081 18.221 1.00 87.75 129 GLU A N 1
ATOM 991 C CA . GLU A 1 129 ? -11.615 11.393 19.135 1.00 87.75 129 GLU A CA 1
ATOM 992 C C . GLU A 1 129 ? -12.839 12.255 19.423 1.00 87.75 129 GLU A C 1
ATOM 994 O O . GLU A 1 129 ? -13.960 11.778 19.263 1.00 87.75 129 GLU A O 1
ATOM 999 N N . GLN A 1 130 ? -12.631 13.529 19.769 1.00 88.81 130 GLN A N 1
ATOM 1000 C CA . GLN A 1 130 ? -13.720 14.473 20.002 1.00 88.81 130 GLN A CA 1
ATOM 1001 C C . GLN A 1 130 ? -14.601 14.618 18.759 1.00 88.81 130 GLN A C 1
ATOM 1003 O O . GLN A 1 130 ? -15.818 14.504 18.853 1.00 88.81 130 GLN A O 1
ATOM 1008 N N . PHE A 1 131 ? -13.990 14.792 17.585 1.00 88.12 131 PHE A N 1
ATOM 1009 C CA . PHE A 1 131 ? -14.722 14.893 16.325 1.00 88.12 131 PHE A CA 1
ATOM 1010 C C . PHE A 1 131 ? -15.572 13.646 16.032 1.00 88.12 131 PHE A C 1
ATOM 1012 O O . PHE A 1 131 ? -16.715 13.767 15.591 1.00 88.12 131 PHE A O 1
ATOM 1019 N N . LEU A 1 132 ? -15.033 12.443 16.257 1.00 87.31 132 LEU A N 1
ATOM 1020 C CA . LEU A 1 132 ? -15.770 11.195 16.043 1.00 87.31 132 LEU A CA 1
ATOM 1021 C C . LEU A 1 132 ? -16.903 11.018 17.061 1.00 87.31 132 LEU A C 1
ATOM 1023 O O . LEU A 1 132 ? -17.982 10.569 16.678 1.00 87.31 132 LEU A O 1
ATOM 1027 N N . LEU A 1 133 ? -16.683 11.403 18.322 1.00 87.56 133 LEU A N 1
ATOM 1028 C CA . LEU A 1 133 ? -17.709 11.410 19.368 1.00 87.56 133 LEU A CA 1
ATOM 1029 C C . LEU A 1 133 ? -18.873 12.330 18.999 1.00 87.56 133 LEU A C 1
ATOM 1031 O O . LEU A 1 133 ? -20.021 11.893 19.030 1.00 87.56 133 LEU A O 1
ATOM 1035 N N . ASP A 1 134 ? -18.580 13.562 18.580 1.00 85.06 134 ASP A N 1
ATOM 1036 C CA . ASP A 1 134 ? -19.601 14.529 18.171 1.00 85.06 134 ASP A CA 1
ATOM 1037 C C . ASP A 1 134 ? -20.473 13.959 17.036 1.00 85.06 134 ASP A C 1
ATOM 1039 O O . ASP A 1 134 ? -21.697 14.073 17.058 1.00 85.06 134 ASP A O 1
ATOM 1043 N N . ARG A 1 135 ? -19.857 13.261 16.071 1.00 85.31 135 ARG A N 1
ATOM 1044 C CA . ARG A 1 135 ? -20.568 12.648 14.937 1.00 85.31 135 ARG A CA 1
ATOM 1045 C C . ARG A 1 135 ? -21.351 11.394 15.279 1.00 85.31 135 ARG A C 1
ATOM 1047 O O . ARG A 1 135 ? -22.404 11.178 14.685 1.00 85.31 135 ARG A O 1
ATOM 1054 N N . ALA A 1 136 ? -20.864 10.574 16.202 1.00 82.19 136 ALA A N 1
ATOM 1055 C CA . ALA A 1 136 ? -21.634 9.438 16.691 1.00 82.19 136 ALA A CA 1
ATOM 1056 C C . ALA A 1 136 ? -22.923 9.931 17.371 1.00 82.19 136 ALA A C 1
ATOM 1058 O O . ALA A 1 136 ? -24.013 9.475 17.038 1.00 82.19 136 ALA A O 1
ATOM 1059 N N . MET A 1 137 ? -22.807 10.968 18.208 1.00 80.69 137 MET A N 1
ATOM 1060 C CA . MET A 1 137 ? -23.945 11.585 18.895 1.00 80.69 137 MET A CA 1
ATOM 1061 C C . MET A 1 137 ? -24.949 12.247 17.936 1.00 80.69 137 MET A C 1
ATOM 1063 O O . MET A 1 137 ? -26.148 12.222 18.204 1.00 80.69 137 MET A O 1
ATOM 1067 N N . GLU A 1 138 ? -24.495 12.807 16.808 1.00 74.81 138 GLU A N 1
ATOM 1068 C CA . GLU A 1 138 ? -25.381 13.325 15.749 1.00 74.81 138 GLU A CA 1
ATOM 1069 C C . GLU A 1 138 ? -26.221 12.221 15.073 1.00 74.81 138 GLU A C 1
ATOM 1071 O O . GLU A 1 138 ? -27.320 12.498 14.590 1.00 74.81 138 GLU A O 1
ATOM 1076 N N . HIS A 1 139 ? -25.735 10.975 15.041 1.00 57.28 139 HIS A N 1
ATOM 1077 C CA . HIS A 1 139 ? -26.377 9.857 14.341 1.00 57.28 139 HIS A CA 1
ATOM 1078 C C . HIS A 1 139 ? -27.121 8.859 15.253 1.00 57.28 139 HIS A C 1
ATOM 1080 O O . HIS A 1 139 ? -27.882 8.042 14.738 1.00 57.28 139 HIS A O 1
ATOM 1086 N N . ASP A 1 140 ? -26.998 8.966 16.579 1.00 53.25 140 ASP A N 1
ATOM 1087 C CA . ASP A 1 140 ? -27.612 8.059 17.569 1.00 53.25 140 ASP A CA 1
ATOM 1088 C C . ASP A 1 140 ? -29.078 8.389 17.947 1.00 53.25 140 ASP A C 1
ATOM 1090 O O . ASP A 1 140 ? -29.562 8.018 19.018 1.00 53.25 140 ASP A O 1
ATOM 1094 N N . SER A 1 141 ? -29.850 9.048 17.074 1.00 44.12 141 SER A N 1
ATOM 1095 C CA . SER A 1 141 ? -31.303 9.210 17.283 1.00 44.12 141 SER A CA 1
ATOM 1096 C C . SER A 1 141 ? -32.105 8.141 16.517 1.00 44.12 141 SER A C 1
ATOM 1098 O O . SER A 1 141 ? -32.126 8.154 15.284 1.00 44.12 141 SER A O 1
ATOM 1100 N N . PRO A 1 142 ? -32.804 7.210 17.202 1.00 44.91 142 PRO A N 1
ATOM 1101 C CA . PRO A 1 142 ? -33.633 6.214 16.543 1.00 44.91 142 PRO A CA 1
ATOM 1102 C C . PRO A 1 142 ? -35.021 6.809 16.273 1.00 44.91 142 PRO A C 1
ATOM 1104 O O . PRO A 1 142 ? -35.936 6.673 17.084 1.00 44.91 142 PRO A O 1
ATOM 1107 N N . THR A 1 143 ? -35.212 7.448 15.120 1.00 38.59 143 THR A N 1
ATOM 1108 C CA . THR A 1 143 ? -36.560 7.785 14.626 1.00 38.59 143 THR A CA 1
ATOM 1109 C C . THR A 1 143 ? -36.626 7.719 13.097 1.00 38.59 143 THR A C 1
ATOM 1111 O O . THR A 1 143 ? -35.673 8.113 12.424 1.00 38.59 143 THR A O 1
ATOM 1114 N N . PRO A 1 144 ? -37.727 7.206 12.508 1.00 42.94 144 PRO A N 1
ATOM 1115 C CA . PRO A 1 144 ? -37.796 6.958 11.078 1.00 42.94 144 PRO A CA 1
ATOM 1116 C C . PRO A 1 144 ? -38.264 8.200 10.293 1.00 42.94 144 PRO A C 1
ATOM 1118 O O . PRO A 1 144 ? -39.269 8.826 10.625 1.00 42.94 144 PRO A O 1
ATOM 1121 N N . THR A 1 145 ? -37.603 8.431 9.153 1.00 36.72 145 THR A N 1
ATOM 1122 C CA . THR A 1 145 ? -38.025 9.240 7.980 1.00 36.72 145 THR A CA 1
ATOM 1123 C C . THR A 1 145 ? -37.962 10.784 8.101 1.00 36.72 145 THR A C 1
ATOM 1125 O O . THR A 1 145 ? -37.583 11.312 9.139 1.00 36.72 145 THR A O 1
ATOM 1128 N N . PRO A 1 146 ? -38.138 11.538 6.993 1.00 51.12 146 PRO A N 1
ATOM 1129 C CA . PRO A 1 146 ? -37.026 12.044 6.196 1.00 51.12 146 PRO A CA 1
ATOM 1130 C C . PRO A 1 146 ? -37.052 13.574 6.122 1.00 51.12 146 PRO A C 1
ATOM 1132 O O . PRO A 1 146 ? -38.063 14.170 5.757 1.00 51.12 146 PRO A O 1
ATOM 1135 N N . THR A 1 147 ? -35.936 14.258 6.357 1.00 34.81 147 THR A N 1
ATOM 1136 C CA . THR A 1 147 ? -35.833 15.656 5.921 1.00 34.81 147 THR A CA 1
ATOM 1137 C C . THR A 1 147 ? -34.389 15.996 5.615 1.00 34.81 147 THR A C 1
ATOM 1139 O O . THR A 1 147 ? -33.525 16.038 6.484 1.00 34.81 147 THR A O 1
ATOM 1142 N N . CYS A 1 148 ? -34.139 16.230 4.331 1.00 43.09 148 CYS A N 1
ATOM 1143 C CA . CYS A 1 148 ? -32.958 16.922 3.865 1.00 43.09 148 CYS A CA 1
ATOM 1144 C C . CYS A 1 148 ? -33.037 18.354 4.417 1.00 43.09 148 CYS A C 1
ATOM 1146 O O . CYS A 1 148 ? -33.804 19.169 3.913 1.00 43.09 148 CYS A O 1
ATOM 1148 N N . ALA A 1 149 ? -32.292 18.637 5.482 1.00 34.88 149 ALA A N 1
ATOM 1149 C CA . ALA A 1 149 ? -32.034 19.992 5.941 1.00 34.88 149 ALA A CA 1
ATOM 1150 C C . ALA A 1 149 ? -30.541 20.254 5.761 1.00 34.88 149 ALA A C 1
ATOM 1152 O O . ALA A 1 149 ? -29.681 19.726 6.461 1.00 34.88 149 ALA A O 1
ATOM 1153 N N . SER A 1 150 ? -30.256 21.039 4.732 1.00 50.12 150 SER A N 1
ATOM 1154 C CA . SER A 1 150 ? -28.966 21.624 4.416 1.00 50.12 150 SER A CA 1
ATOM 1155 C C . SER A 1 150 ? -28.303 22.251 5.646 1.00 50.12 150 SER A C 1
ATOM 1157 O O . SER A 1 150 ? -28.831 23.217 6.195 1.00 50.12 150 SER A O 1
ATOM 1159 N N . SER A 1 151 ? -27.101 21.790 5.994 1.00 36.75 151 SER A N 1
ATOM 1160 C CA . SER A 1 151 ? -26.130 22.617 6.710 1.00 36.75 151 SER A CA 1
ATOM 1161 C C . SER A 1 151 ? -24.798 22.624 5.951 1.00 36.75 151 SER A C 1
ATOM 1163 O O . SER A 1 151 ? -24.231 21.560 5.687 1.00 36.75 151 SER A O 1
ATOM 1165 N N . PRO A 1 152 ? -24.312 23.803 5.524 1.00 53.00 152 PRO A N 1
ATOM 1166 C CA . PRO A 1 152 ? -23.017 23.959 4.886 1.00 53.00 152 PRO A CA 1
ATOM 1167 C C . PRO A 1 152 ? -21.921 24.108 5.951 1.00 53.00 152 PRO A C 1
ATOM 1169 O O . PRO A 1 152 ? -22.148 24.751 6.974 1.00 53.00 152 PRO A O 1
ATOM 1172 N N . ARG A 1 153 ? -20.704 23.647 5.612 1.00 42.72 153 ARG A N 1
ATOM 1173 C CA . ARG A 1 153 ? -19.448 23.631 6.410 1.00 42.72 153 ARG A CA 1
ATOM 1174 C C . ARG A 1 153 ? -19.348 22.328 7.220 1.00 42.72 153 ARG A C 1
ATOM 1176 O O . ARG A 1 153 ? -20.132 22.094 8.117 1.00 42.72 153 ARG A O 1
ATOM 1183 N N . THR A 1 154 ? -18.474 21.374 6.929 1.00 38.72 154 THR A N 1
ATOM 1184 C CA . THR A 1 154 ? -17.131 21.427 6.352 1.00 38.72 154 THR A CA 1
ATOM 1185 C C . THR A 1 154 ? -16.998 20.170 5.502 1.00 38.72 154 THR A C 1
ATOM 1187 O O . THR A 1 154 ? -16.814 19.067 6.011 1.00 38.72 154 THR A O 1
ATOM 1190 N N . CYS A 1 155 ? -17.148 20.322 4.188 1.00 29.44 155 CYS A N 1
ATOM 1191 C CA . CYS A 1 155 ? -16.770 19.273 3.258 1.00 29.44 155 CYS A CA 1
ATOM 1192 C C . CYS A 1 155 ? -15.240 19.215 3.316 1.00 29.44 155 CYS A C 1
ATOM 1194 O O . CYS A 1 155 ? -14.564 20.069 2.743 1.00 29.44 155 CYS A O 1
ATOM 1196 N N . TRP A 1 156 ? -14.680 18.276 4.082 1.00 32.66 156 TRP A N 1
ATOM 1197 C CA . TRP A 1 156 ? -13.291 17.893 3.856 1.00 32.66 156 TRP A CA 1
ATOM 1198 C C . TRP A 1 156 ? -13.179 17.534 2.373 1.00 32.66 156 TRP A C 1
ATOM 1200 O O . TRP A 1 156 ? -14.039 16.795 1.881 1.00 32.66 156 TRP A O 1
ATOM 1210 N N . PRO A 1 157 ? -12.190 18.051 1.630 1.00 31.88 157 PRO A N 1
ATOM 1211 C CA . PRO A 1 157 ? -12.060 17.721 0.226 1.00 31.88 157 PRO A CA 1
ATOM 1212 C C . PRO A 1 157 ? -11.734 16.231 0.105 1.00 31.88 157 PRO A C 1
ATOM 1214 O O . PRO A 1 157 ? -10.583 15.805 0.162 1.00 31.88 157 PRO A O 1
ATOM 1217 N N . ARG A 1 158 ? -12.766 15.413 -0.105 1.00 39.31 158 ARG A N 1
ATOM 1218 C CA . ARG A 1 158 ? -12.611 14.080 -0.666 1.00 39.31 158 ARG A CA 1
ATOM 1219 C C . ARG A 1 158 ? -12.337 14.256 -2.153 1.00 39.31 158 ARG A C 1
ATOM 1221 O O . ARG A 1 158 ? -13.249 14.189 -2.961 1.00 39.31 158 ARG A O 1
ATOM 1228 N N . SER A 1 159 ? -11.084 14.510 -2.512 1.00 38.69 159 SER A N 1
ATOM 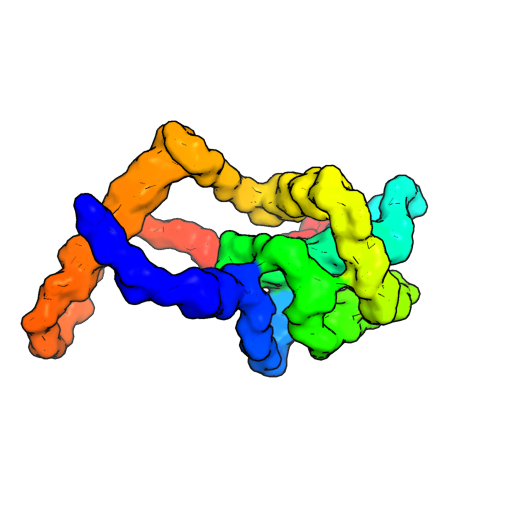1229 C CA . SER A 1 159 ? -10.467 13.928 -3.708 1.00 38.69 159 SER A CA 1
ATOM 1230 C C . SER A 1 159 ? -8.989 14.309 -3.784 1.00 38.69 159 SER A C 1
ATOM 1232 O O . SER A 1 159 ? -8.619 15.379 -4.245 1.00 38.69 159 SER A O 1
ATOM 1234 N N . THR A 1 160 ? -8.106 13.376 -3.451 1.00 43.81 160 THR A N 1
ATOM 1235 C CA . THR A 1 160 ? -6.931 13.205 -4.3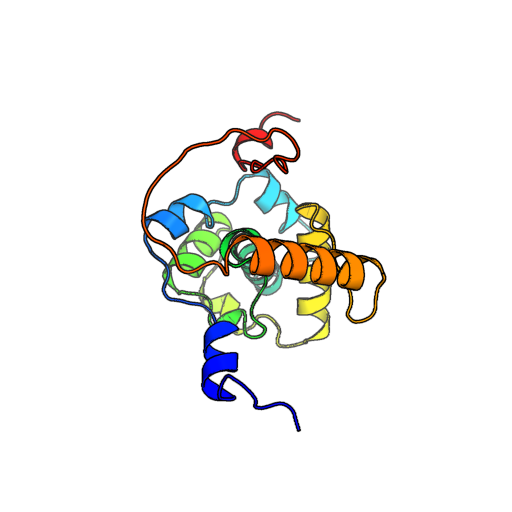07 1.00 43.81 160 THR A CA 1
ATOM 1236 C C . THR A 1 160 ? -7.242 12.032 -5.211 1.00 43.81 160 THR A C 1
ATOM 1238 O O . THR A 1 160 ? -6.827 10.896 -4.990 1.00 43.81 160 THR A O 1
ATOM 1241 N N . SER A 1 161 ? -8.045 12.295 -6.248 1.00 44.22 161 SER A N 1
ATOM 1242 C CA . SER A 1 161 ? -8.029 11.379 -7.379 1.00 44.22 161 SER A CA 1
ATOM 1243 C C . SER A 1 161 ? -6.572 11.311 -7.851 1.00 44.22 161 SER A C 1
ATOM 1245 O O . SER A 1 161 ? -5.942 12.331 -8.141 1.00 44.22 161 SER A O 1
ATOM 1247 N N . ARG A 1 162 ? -6.002 10.103 -7.885 1.00 50.62 162 ARG A N 1
ATOM 1248 C CA . ARG A 1 162 ? -4.657 9.844 -8.431 1.00 50.62 162 ARG A CA 1
ATOM 1249 C C . ARG A 1 162 ? -4.473 10.437 -9.835 1.00 50.62 162 ARG A C 1
ATOM 1251 O O . ARG A 1 162 ? -3.348 10.723 -10.229 1.00 50.62 162 ARG A O 1
ATOM 1258 N N . ALA A 1 163 ? -5.573 10.673 -10.552 1.00 41.97 163 ALA A N 1
ATOM 1259 C CA . ALA A 1 163 ? -5.617 11.288 -11.872 1.00 41.97 163 ALA A CA 1
ATOM 1260 C C . ALA A 1 163 ? -5.018 12.710 -11.936 1.00 41.97 163 ALA A C 1
ATOM 1262 O O . ALA A 1 163 ? -4.563 13.115 -13.003 1.00 41.97 163 ALA A O 1
ATOM 1263 N N . GLY A 1 164 ? -4.950 13.454 -10.824 1.00 36.12 164 GLY A N 1
ATOM 1264 C CA . GLY A 1 164 ? -4.378 14.808 -10.808 1.00 36.12 164 GLY A CA 1
ATOM 1265 C C . GLY A 1 164 ? -2.843 14.875 -10.846 1.00 36.12 164 GLY A C 1
ATOM 1266 O O . GLY A 1 164 ? -2.290 15.900 -11.231 1.00 36.12 164 GLY A O 1
ATOM 1267 N N . ARG A 1 165 ? -2.132 13.795 -10.485 1.00 52.72 165 ARG A N 1
ATOM 1268 C CA . ARG A 1 165 ? -0.663 13.816 -10.305 1.00 52.72 165 ARG A CA 1
ATOM 1269 C C . ARG A 1 165 ? 0.156 13.609 -11.590 1.00 52.72 165 ARG A C 1
ATOM 1271 O O . ARG A 1 165 ? 1.375 13.686 -11.543 1.00 52.72 165 ARG A O 1
ATOM 1278 N N . ALA A 1 166 ? -0.489 13.393 -12.739 1.00 43.66 166 ALA A N 1
ATOM 1279 C CA . ALA A 1 166 ? 0.182 13.155 -14.024 1.00 43.66 166 ALA A CA 1
ATOM 1280 C C . ALA A 1 166 ? 0.490 14.429 -14.848 1.00 43.66 166 ALA A C 1
ATOM 1282 O O . ALA A 1 166 ? 0.910 14.307 -15.994 1.00 43.66 166 ALA A O 1
ATOM 1283 N N . ARG A 1 167 ? 0.256 15.643 -14.321 1.00 32.31 167 ARG A N 1
ATOM 1284 C CA . ARG A 1 167 ? 0.392 16.907 -15.084 1.00 32.31 167 ARG A CA 1
ATOM 1285 C C . ARG A 1 167 ? 1.455 17.892 -14.583 1.00 32.31 167 ARG A C 1
ATOM 1287 O O . ARG A 1 167 ? 1.486 19.017 -15.064 1.00 32.31 167 ARG A O 1
ATOM 1294 N N . ALA A 1 168 ? 2.335 17.490 -13.673 1.00 34.34 168 ALA A N 1
ATOM 1295 C CA . ALA A 1 168 ? 3.470 18.318 -13.266 1.00 34.34 168 ALA A CA 1
ATOM 1296 C C . ALA A 1 168 ? 4.783 17.585 -13.566 1.00 34.34 168 ALA A C 1
ATOM 1298 O O . ALA A 1 168 ? 5.293 16.826 -12.743 1.00 34.34 168 ALA A O 1
ATOM 1299 N N . SER A 1 169 ? 5.294 17.762 -14.781 1.00 35.09 169 SER A N 1
ATOM 1300 C CA . SER A 1 169 ? 6.688 17.518 -15.171 1.00 35.09 169 SER A CA 1
ATOM 1301 C C . SER A 1 169 ? 7.039 18.496 -16.278 1.00 35.09 169 SER A C 1
ATOM 1303 O O . SER A 1 169 ? 6.173 18.676 -17.164 1.00 35.09 169 SER A O 1
#

Secondary structure (DSSP, 8-state):
----SS-HHHHHHHHSPPPPPHHHHHHHS---HHHHHHH--SSS--HHHHHHHHHHHHHHHHHSS--S-GGGS-HHHHHHHHHHHTS-GGGGGGTTSSHHHHHHHHHHHHHHTTPPP--TTSHHHHHHHHHHHHHHHHH----------------------GGGGGS--

Organism: NCBI:txid90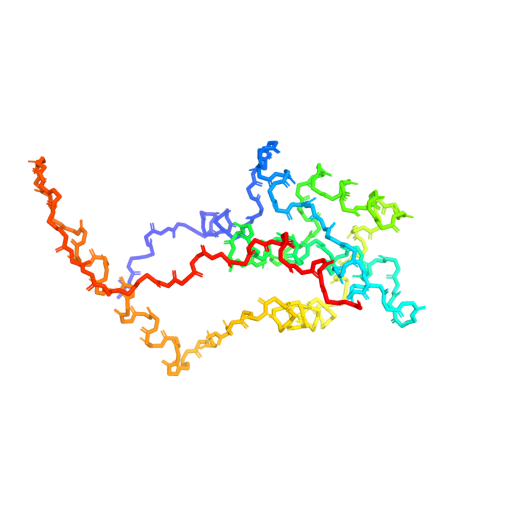975